Protein AF-A0A965P542-F1 (afdb_monomer)

pLDDT: mean 70.01, std 8.29, range [46.19, 81.19]

Foldseek 3Di:
DDPVVVVVVVVVCVVPQDPVLVVLLVLLLVLLLVQLVVLVPDPDQLVVSLVRSLVVSCVVSDPDDPSSSVSNNVSNVVCCVVPPVVVPD

Solvent-accessible surface area (backbone atoms only — not comparable to full-atom values): 5096 Å² total; per-residue (Å²): 131,56,73,66,56,53,52,51,51,52,54,51,48,61,74,72,33,54,78,68,52,45,51,50,38,53,52,35,37,56,47,32,54,54,36,48,54,62,37,66,77,44,100,58,57,70,67,57,34,51,51,52,36,50,54,52,49,45,64,75,72,43,93,54,63,75,68,53,51,53,42,44,52,50,25,44,54,49,48,40,71,72,66,58,69,71,74,89,115

Radius of gyration: 13.17 Å; Cα contacts (8 Å, |Δi|>4): 64; chains: 1; bounding box: 29×29×34 Å

Secondary structure (DSSP, 8-state):
--HHHHHHHHHHHHHHS-HHHHHHHHHHHHHHHHHHHHHHTS---HHHHHHHHHHHHHHHH-S--HHHHHHHHHHHHHHHHHTTTTS--

Mean predicted aligned error: 10.32 Å

Sequence (89 aa):
MTIFQRFLFWLWAKLFLGRLNSQILERALKLAKTHNADAGELDYDARTKHLISYAKIRKDLGEPETLTGAIIHLAVAVSYLEGNGRKDD

Structure (mmCIF, N/CA/C/O backbone):
data_AF-A0A965P542-F1
#
_entry.id   AF-A0A965P542-F1
#
loop_
_atom_site.group_PDB
_atom_site.id
_atom_site.type_symbol
_atom_site.label_atom_id
_atom_site.label_alt_id
_atom_site.label_comp_id
_atom_site.label_asym_id
_atom_site.label_entity_id
_atom_site.label_seq_id
_atom_site.pdbx_PDB_ins_code
_atom_site.Cartn_x
_atom_site.Cartn_y
_atom_site.Cartn_z
_atom_site.occupancy
_atom_site.B_iso_or_equiv
_atom_site.auth_seq_id
_atom_site.auth_comp_id
_atom_site.auth_asym_id
_atom_site.auth_atom_id
_atom_site.pdbx_PDB_model_num
ATOM 1 N N . MET A 1 1 ? -4.724 9.098 -12.763 1.00 57.94 1 MET A N 1
ATOM 2 C CA . MET A 1 1 ? -5.755 9.705 -11.890 1.00 57.94 1 MET A CA 1
ATOM 3 C C . MET A 1 1 ? -5.489 11.199 -11.797 1.00 57.94 1 MET A C 1
ATOM 5 O O . MET A 1 1 ? -4.331 11.565 -11.627 1.00 57.94 1 MET A O 1
ATOM 9 N N . THR A 1 2 ? -6.498 12.055 -11.964 1.00 75.69 2 THR A N 1
ATOM 10 C CA . THR A 1 2 ? -6.303 13.512 -11.846 1.00 75.69 2 THR A CA 1
ATOM 11 C C . THR A 1 2 ? -6.128 13.921 -10.376 1.00 75.69 2 THR A C 1
ATOM 13 O O . THR A 1 2 ? -6.521 13.188 -9.465 1.00 75.69 2 THR A O 1
ATOM 16 N N . ILE A 1 3 ? -5.532 15.093 -10.121 1.00 77.44 3 ILE A N 1
ATOM 17 C CA . ILE A 1 3 ? -5.323 15.629 -8.758 1.00 77.44 3 ILE A CA 1
ATOM 18 C C . ILE A 1 3 ? -6.646 15.729 -7.987 1.00 77.44 3 ILE A C 1
ATOM 20 O O . ILE A 1 3 ? -6.720 15.355 -6.818 1.00 77.44 3 ILE A O 1
ATOM 24 N N . PHE A 1 4 ? -7.707 16.160 -8.668 1.00 70.75 4 PHE A N 1
ATOM 25 C CA . PHE A 1 4 ? -9.045 16.259 -8.096 1.00 70.75 4 PHE A CA 1
ATOM 26 C C . PHE A 1 4 ? -9.593 14.892 -7.654 1.00 70.75 4 PHE A C 1
ATOM 28 O O . PHE A 1 4 ? -10.091 14.752 -6.539 1.00 70.75 4 PHE A O 1
ATOM 35 N N . GLN A 1 5 ? -9.428 13.858 -8.485 1.00 70.81 5 GLN A N 1
ATOM 36 C CA . GLN A 1 5 ? -9.860 12.494 -8.163 1.00 70.81 5 GLN A CA 1
ATOM 37 C C . GLN A 1 5 ? -9.090 11.902 -6.976 1.00 70.81 5 GLN A C 1
ATOM 39 O O . GLN A 1 5 ? -9.697 11.256 -6.126 1.00 70.81 5 GLN A O 1
ATOM 44 N N . ARG A 1 6 ? -7.777 12.165 -6.872 1.00 71.12 6 ARG A N 1
ATOM 45 C CA . ARG A 1 6 ? -6.976 11.804 -5.687 1.00 71.12 6 ARG A CA 1
ATOM 46 C C . ARG A 1 6 ? -7.533 12.450 -4.429 1.00 71.12 6 ARG A C 1
ATOM 48 O O . ARG A 1 6 ? -7.750 11.757 -3.441 1.00 71.12 6 ARG A O 1
ATOM 55 N N . PHE A 1 7 ? -7.777 13.755 -4.467 1.00 74.06 7 PHE A N 1
ATOM 56 C CA . PHE A 1 7 ? -8.268 14.480 -3.302 1.00 74.06 7 PHE A CA 1
ATOM 57 C C . PHE A 1 7 ? -9.622 13.943 -2.830 1.00 74.06 7 PHE A C 1
ATOM 59 O O . PHE A 1 7 ? -9.801 13.663 -1.646 1.00 74.06 7 PHE A O 1
ATOM 66 N N . LEU A 1 8 ? -10.547 13.732 -3.769 1.00 73.94 8 LEU A N 1
ATOM 67 C CA . LEU A 1 8 ? -11.877 13.220 -3.469 1.00 73.94 8 LEU A CA 1
ATOM 68 C C . LEU A 1 8 ? -11.800 11.802 -2.888 1.00 73.94 8 LEU A C 1
ATOM 70 O O . LEU A 1 8 ? -12.367 11.547 -1.831 1.00 73.94 8 LEU A O 1
ATOM 74 N N . PHE A 1 9 ? -11.031 10.908 -3.511 1.00 74.75 9 PHE A N 1
ATOM 75 C CA . PHE A 1 9 ? -10.824 9.548 -3.015 1.00 74.75 9 PHE A CA 1
ATOM 76 C C . PHE A 1 9 ? -10.319 9.528 -1.567 1.00 74.75 9 PHE A C 1
ATOM 78 O O . PHE A 1 9 ? -10.879 8.828 -0.727 1.00 74.75 9 PHE A O 1
ATOM 85 N N . TRP A 1 10 ? -9.308 10.339 -1.251 1.00 71.31 10 TRP A N 1
ATOM 86 C CA . TRP A 1 10 ? -8.745 10.416 0.096 1.00 71.31 10 TRP A CA 1
ATOM 87 C C . TRP A 1 10 ? -9.701 11.031 1.120 1.00 71.31 10 TRP A C 1
ATOM 89 O O . TRP A 1 10 ? -9.736 10.583 2.266 1.00 71.31 10 TRP A O 1
ATOM 99 N N . LEU A 1 11 ? -10.502 12.018 0.713 1.00 70.62 11 LEU A N 1
ATOM 100 C CA . LEU A 1 11 ? -11.530 12.617 1.559 1.00 70.62 11 LEU A CA 1
ATOM 101 C C . LEU A 1 11 ? -12.610 11.588 1.928 1.00 70.62 11 LEU A C 1
ATOM 103 O O . LEU A 1 11 ? -12.933 11.432 3.104 1.00 70.62 11 LEU A O 1
ATOM 107 N N . TRP A 1 12 ? -13.107 10.834 0.943 1.00 68.44 12 TRP A N 1
ATOM 108 C CA . TRP A 1 12 ? -14.076 9.757 1.166 1.00 68.44 12 TRP A CA 1
ATOM 109 C C . TRP A 1 12 ? -13.477 8.599 1.965 1.00 68.44 12 TRP A C 1
ATOM 111 O O . TRP A 1 12 ? -14.104 8.126 2.910 1.00 68.44 12 TRP A O 1
ATOM 121 N N . ALA A 1 13 ? -12.241 8.189 1.670 1.00 67.25 13 ALA A N 1
ATOM 122 C CA . ALA A 1 13 ? -11.552 7.150 2.429 1.00 67.25 13 ALA A CA 1
ATOM 123 C C . ALA A 1 13 ? -11.452 7.529 3.915 1.00 67.25 13 ALA A C 1
ATOM 125 O O . ALA A 1 13 ? -11.745 6.712 4.780 1.00 67.25 13 ALA A O 1
ATOM 126 N N . LYS A 1 14 ? -11.129 8.788 4.223 1.00 67.06 14 LYS A N 1
ATOM 127 C CA . LYS A 1 14 ? -11.007 9.279 5.602 1.00 67.06 14 LYS A CA 1
ATOM 128 C C . LYS A 1 14 ? -12.349 9.382 6.339 1.00 67.06 14 LYS A C 1
ATOM 130 O O . LYS A 1 14 ? -12.370 9.257 7.559 1.00 67.06 14 LYS A O 1
ATOM 135 N N . LEU A 1 15 ? -13.450 9.612 5.620 1.00 66.38 15 LEU A N 1
ATOM 136 C CA . LEU A 1 15 ? -14.803 9.675 6.190 1.00 66.38 15 LEU A CA 1
ATOM 137 C C . LEU A 1 15 ? -15.409 8.286 6.438 1.00 66.38 15 LEU A C 1
ATOM 139 O O . LEU A 1 15 ? -16.148 8.113 7.402 1.00 66.38 15 LEU A O 1
ATOM 143 N N . PHE A 1 16 ? -15.091 7.301 5.593 1.00 65.12 16 PHE A N 1
ATOM 144 C CA . PHE A 1 16 ? -15.673 5.953 5.662 1.00 65.12 16 PHE A CA 1
ATOM 145 C C . PHE A 1 16 ? -14.798 4.939 6.406 1.00 65.12 16 PHE A C 1
ATOM 147 O O . PHE A 1 16 ? -15.305 3.942 6.921 1.00 65.12 16 PHE A O 1
ATOM 154 N N . LEU A 1 17 ? -13.489 5.179 6.513 1.00 62.97 17 LEU A N 1
ATOM 155 C CA . LEU A 1 17 ? -12.591 4.331 7.291 1.00 62.97 17 LEU A CA 1
ATOM 156 C C . LEU A 1 17 ? -12.521 4.845 8.729 1.00 62.97 17 LEU A C 1
ATOM 158 O O . LEU A 1 17 ? -11.854 5.838 9.019 1.00 62.97 17 LEU A O 1
ATOM 162 N N . GLY A 1 18 ? -13.140 4.113 9.658 1.00 65.69 18 GLY A N 1
ATOM 163 C CA . GLY A 1 18 ? -12.912 4.309 11.091 1.00 65.69 18 GLY A CA 1
ATOM 164 C C . GLY A 1 18 ? -11.415 4.297 11.451 1.00 65.69 18 GLY A C 1
ATOM 165 O O . GLY A 1 18 ? -10.570 3.811 10.696 1.00 65.69 18 GLY A O 1
ATOM 166 N N . ARG A 1 19 ? -11.059 4.824 12.628 1.00 64.25 19 ARG A N 1
ATOM 167 C CA . ARG A 1 19 ? -9.660 5.076 13.044 1.00 64.25 19 ARG A CA 1
ATOM 168 C C . ARG A 1 19 ? -8.732 3.853 12.939 1.00 64.25 19 ARG A C 1
ATOM 170 O O . ARG A 1 19 ? -7.536 4.016 12.704 1.00 64.25 19 ARG A O 1
ATOM 177 N N . LEU A 1 20 ? -9.271 2.646 13.106 1.00 63.16 20 LEU A N 1
ATOM 178 C CA . LEU A 1 20 ? -8.538 1.380 13.000 1.00 63.16 20 LEU A CA 1
ATOM 179 C C . LEU A 1 20 ? -8.269 1.010 11.527 1.00 63.16 20 LEU A C 1
ATOM 181 O O . LEU A 1 20 ? -7.134 0.732 11.151 1.00 63.16 20 LEU A O 1
ATOM 185 N N . ASN A 1 21 ?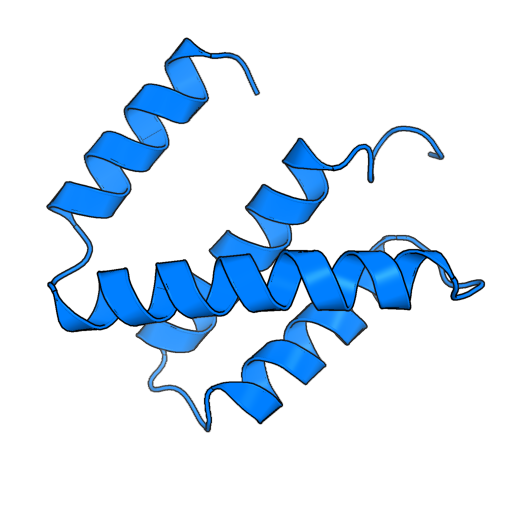 -9.273 1.165 10.665 1.00 65.62 21 ASN A N 1
ATOM 186 C CA . ASN A 1 21 ? -9.177 0.925 9.224 1.00 65.62 21 ASN A CA 1
ATOM 187 C C . ASN A 1 21 ? -8.272 1.942 8.510 1.00 65.62 21 ASN A C 1
ATOM 189 O O . ASN A 1 21 ? -7.548 1.587 7.584 1.00 65.62 21 ASN A O 1
ATOM 193 N N . SER A 1 22 ? -8.257 3.196 8.972 1.00 67.62 22 SER A N 1
ATOM 194 C CA . SER A 1 22 ? -7.344 4.225 8.457 1.00 67.62 22 SER A CA 1
ATOM 195 C C . SER A 1 22 ? -5.872 3.896 8.747 1.00 67.62 22 SER A C 1
ATOM 197 O O . SER A 1 22 ? -5.019 4.070 7.881 1.00 67.62 22 SER A O 1
ATOM 199 N N . GLN A 1 23 ? -5.564 3.366 9.938 1.00 71.56 23 GLN A N 1
ATOM 200 C CA . GLN A 1 23 ? -4.202 2.937 10.290 1.00 71.56 23 GLN A CA 1
ATOM 201 C C . GLN A 1 23 ? -3.756 1.717 9.480 1.00 71.56 23 GLN A C 1
ATOM 203 O O . GLN A 1 23 ? -2.606 1.645 9.045 1.00 71.56 23 GLN A O 1
ATOM 208 N N . ILE A 1 24 ? -4.673 0.773 9.254 1.00 72.62 24 ILE A N 1
ATOM 209 C CA . ILE A 1 24 ? -4.441 -0.387 8.392 1.00 72.62 24 ILE A CA 1
ATOM 210 C C . ILE A 1 24 ? -4.163 0.066 6.956 1.00 72.62 24 ILE A C 1
ATOM 212 O O . ILE A 1 24 ? -3.186 -0.388 6.369 1.00 72.62 24 ILE A O 1
ATOM 216 N N . LEU A 1 25 ? -4.954 0.999 6.411 1.00 72.69 25 LEU A N 1
ATOM 217 C CA . LEU A 1 25 ? -4.733 1.550 5.072 1.00 72.69 25 LEU A CA 1
ATOM 218 C C . LEU A 1 25 ? -3.363 2.230 4.957 1.00 72.69 25 LEU A C 1
ATOM 220 O O . LEU A 1 25 ? -2.640 1.995 3.992 1.00 72.69 25 LEU A O 1
ATOM 224 N N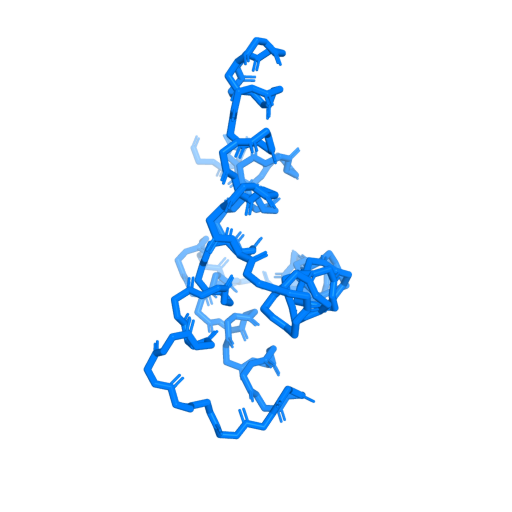 . GLU A 1 26 ? -2.976 3.045 5.941 1.00 76.25 26 GLU A N 1
ATOM 225 C CA . GLU A 1 26 ? -1.679 3.728 5.920 1.00 76.25 26 GLU A CA 1
ATOM 226 C C . GLU A 1 26 ? -0.507 2.734 5.970 1.00 76.25 26 GLU A C 1
ATOM 228 O O . GLU A 1 26 ? 0.457 2.867 5.209 1.00 76.25 26 GLU A O 1
ATOM 233 N N . ARG A 1 27 ? -0.593 1.706 6.827 1.00 76.50 27 ARG A N 1
ATOM 234 C CA . ARG A 1 27 ? 0.410 0.633 6.886 1.00 76.50 27 ARG A CA 1
ATOM 235 C C . ARG A 1 27 ? 0.461 -0.162 5.584 1.00 76.50 27 ARG A C 1
ATOM 237 O O . ARG A 1 27 ? 1.552 -0.381 5.063 1.00 76.50 27 ARG A O 1
ATOM 244 N N . ALA A 1 28 ? -0.694 -0.533 5.035 1.00 76.12 28 ALA A N 1
ATOM 245 C CA . ALA A 1 28 ? -0.794 -1.257 3.772 1.00 76.12 28 ALA A CA 1
ATOM 246 C C . ALA A 1 28 ? -0.181 -0.464 2.612 1.00 76.12 28 ALA A C 1
ATOM 248 O O . ALA A 1 28 ? 0.525 -1.041 1.796 1.00 76.12 28 ALA A O 1
ATOM 249 N N . LEU A 1 29 ? -0.375 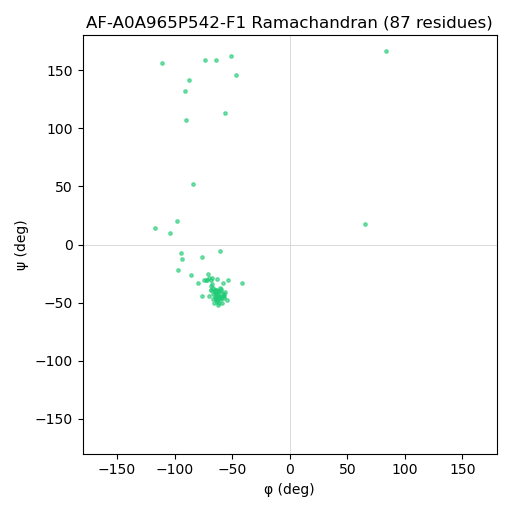0.856 2.559 1.00 76.75 29 LEU A N 1
ATOM 250 C CA . LEU A 1 29 ? 0.222 1.713 1.529 1.00 76.75 29 LEU A CA 1
ATOM 251 C C . LEU A 1 29 ? 1.740 1.848 1.655 1.00 76.75 29 LEU A C 1
ATOM 253 O O . LEU A 1 29 ? 2.433 1.864 0.638 1.00 76.75 29 LEU A O 1
ATOM 257 N N . LYS A 1 30 ? 2.271 1.944 2.881 1.00 81.19 30 LYS A N 1
ATOM 258 C CA . LYS A 1 30 ? 3.727 1.939 3.104 1.00 81.19 30 LYS A CA 1
ATOM 259 C C . LYS A 1 30 ? 4.338 0.615 2.646 1.00 81.19 30 LYS A C 1
ATOM 261 O O . LYS A 1 30 ? 5.298 0.636 1.886 1.00 81.19 30 LYS A O 1
ATOM 266 N N . LEU A 1 31 ? 3.733 -0.508 3.034 1.00 78.75 31 LEU A N 1
ATOM 267 C CA . LEU A 1 31 ? 4.168 -1.840 2.612 1.00 78.75 31 LEU A CA 1
ATOM 268 C C . LEU A 1 31 ? 4.022 -2.041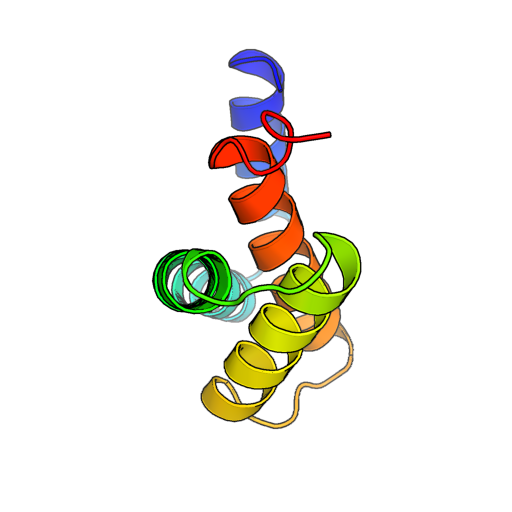 1.099 1.00 78.75 31 LEU A C 1
ATOM 270 O O . LEU A 1 31 ? 4.925 -2.581 0.474 1.00 78.75 31 LEU A O 1
ATOM 274 N N . ALA A 1 32 ? 2.935 -1.562 0.489 1.00 76.12 32 ALA A N 1
ATOM 275 C CA . ALA A 1 32 ? 2.721 -1.658 -0.954 1.00 76.12 32 ALA A CA 1
ATOM 276 C C . ALA A 1 32 ? 3.806 -0.941 -1.757 1.00 76.12 32 ALA A C 1
ATOM 278 O O . ALA A 1 32 ? 4.226 -1.459 -2.784 1.00 76.12 32 ALA A O 1
ATOM 279 N N . LYS A 1 33 ? 4.303 0.210 -1.287 1.00 76.69 33 LYS A N 1
ATOM 280 C CA . LYS A 1 33 ? 5.426 0.898 -1.939 1.00 76.69 33 LYS A CA 1
ATOM 281 C C . LYS A 1 33 ? 6.708 0.071 -1.903 1.00 76.69 33 LYS A C 1
ATOM 283 O O . LYS A 1 33 ? 7.358 -0.047 -2.935 1.00 76.69 33 LYS A O 1
ATOM 288 N N . THR A 1 34 ? 7.043 -0.506 -0.750 1.00 79.06 34 THR A N 1
ATOM 289 C CA . THR A 1 34 ? 8.219 -1.377 -0.606 1.00 79.06 34 THR A CA 1
ATOM 290 C C . THR A 1 34 ? 8.084 -2.618 -1.484 1.00 79.06 34 THR A C 1
ATOM 292 O O . THR A 1 34 ? 8.935 -2.879 -2.322 1.00 79.06 34 THR A O 1
ATOM 295 N N . HIS A 1 35 ? 6.961 -3.331 -1.378 1.00 76.00 35 HIS A N 1
ATOM 296 C CA . HIS A 1 35 ? 6.751 -4.579 -2.112 1.00 76.00 35 HIS A CA 1
ATOM 297 C C . HIS A 1 35 ? 6.611 -4.378 -3.621 1.00 76.00 35 HIS A C 1
ATOM 299 O O . HIS A 1 35 ? 7.019 -5.253 -4.374 1.00 76.00 35 HIS A O 1
ATOM 305 N N . ASN A 1 36 ? 6.081 -3.241 -4.084 1.00 70.62 36 ASN A N 1
ATOM 306 C CA . ASN A 1 36 ? 6.050 -2.919 -5.512 1.00 70.62 36 ASN A CA 1
ATOM 307 C C . ASN A 1 36 ? 7.435 -2.572 -6.069 1.00 70.62 36 ASN A C 1
ATOM 309 O O . ASN A 1 36 ? 7.677 -2.853 -7.239 1.00 70.62 36 ASN A O 1
ATOM 313 N N . ALA A 1 37 ? 8.331 -1.993 -5.262 1.00 75.25 37 ALA A N 1
ATOM 314 C CA . ALA A 1 37 ? 9.725 -1.816 -5.660 1.00 75.25 37 ALA A CA 1
ATOM 315 C C . ALA A 1 37 ? 10.407 -3.184 -5.816 1.00 75.25 37 ALA A C 1
ATOM 317 O O . ALA A 1 37 ? 10.913 -3.477 -6.895 1.00 75.25 37 ALA A O 1
ATOM 318 N N . ASP A 1 38 ? 10.279 -4.063 -4.813 1.00 74.31 38 ASP A N 1
ATOM 319 C CA . ASP A 1 38 ? 10.802 -5.436 -4.872 1.00 74.31 38 ASP A CA 1
ATOM 320 C C . ASP A 1 38 ? 10.216 -6.231 -6.052 1.00 74.31 38 ASP A C 1
ATOM 322 O O . ASP A 1 38 ? 10.911 -6.982 -6.727 1.00 74.31 38 ASP A O 1
ATOM 326 N N . ALA A 1 39 ? 8.908 -6.103 -6.298 1.00 70.81 39 ALA A N 1
ATOM 327 C CA . ALA A 1 39 ? 8.239 -6.805 -7.387 1.00 70.81 39 ALA A CA 1
ATOM 328 C C . ALA A 1 39 ? 8.627 -6.246 -8.761 1.00 70.81 39 ALA A C 1
ATOM 330 O O . ALA A 1 39 ? 8.562 -6.982 -9.741 1.00 70.81 39 ALA A O 1
ATOM 331 N N . GLY A 1 40 ? 9.034 -4.976 -8.847 1.00 70.88 40 GLY A N 1
ATOM 332 C CA . GLY A 1 40 ? 9.561 -4.365 -10.066 1.00 70.88 40 GLY A CA 1
ATOM 333 C C . GLY A 1 40 ? 10.857 -5.019 -10.550 1.00 70.88 40 GLY A C 1
ATOM 334 O O . GLY A 1 40 ? 11.071 -5.093 -11.756 1.00 70.88 40 GLY A O 1
ATOM 335 N N . GLU A 1 41 ? 11.659 -5.563 -9.633 1.00 73.69 41 GLU A N 1
ATOM 336 C CA . GLU A 1 41 ? 12.901 -6.291 -9.934 1.00 73.69 41 GLU A CA 1
ATOM 337 C C . GLU A 1 41 ? 12.660 -7.718 -10.457 1.00 73.69 41 GLU A C 1
ATOM 339 O O . GLU A 1 41 ? 13.584 -8.375 -10.934 1.00 73.69 41 GLU A O 1
ATOM 344 N N . LEU A 1 42 ? 11.421 -8.216 -10.378 1.00 74.44 42 LEU A N 1
ATOM 345 C CA . LEU A 1 42 ? 11.061 -9.548 -10.855 1.00 74.44 42 LEU A CA 1
ATOM 346 C C . LEU A 1 42 ? 10.690 -9.522 -12.341 1.00 74.44 42 LEU A C 1
ATOM 348 O O . LEU A 1 42 ? 9.958 -8.642 -12.796 1.00 74.44 42 LEU A O 1
ATOM 352 N N . ASP A 1 43 ? 11.092 -10.551 -13.083 1.00 80.81 43 ASP A N 1
ATOM 353 C CA . ASP A 1 43 ? 10.734 -10.727 -14.499 1.00 80.81 43 ASP A CA 1
ATOM 354 C C . ASP A 1 43 ? 9.361 -11.408 -14.664 1.00 80.81 43 ASP A C 1
ATOM 356 O O . ASP A 1 43 ? 9.202 -12.450 -15.295 1.00 80.81 43 ASP A O 1
ATOM 360 N N . TYR A 1 44 ? 8.354 -10.850 -13.990 1.00 78.62 44 TYR A N 1
ATOM 361 C CA . TYR A 1 44 ? 6.961 -11.288 -14.077 1.00 78.62 44 TYR A CA 1
ATOM 362 C C . TYR A 1 44 ? 6.095 -10.246 -14.788 1.00 78.62 44 TYR A C 1
ATOM 364 O O . TYR A 1 44 ? 6.383 -9.046 -14.765 1.00 78.62 44 TYR A O 1
ATOM 372 N N . ASP A 1 45 ? 4.977 -10.692 -15.359 1.00 78.62 45 ASP A N 1
ATOM 373 C CA . ASP A 1 45 ? 3.958 -9.789 -15.886 1.00 78.62 45 ASP A CA 1
ATOM 374 C C . ASP A 1 45 ? 3.319 -8.942 -14.764 1.00 78.62 45 ASP A C 1
ATOM 376 O O . ASP A 1 45 ? 3.337 -9.296 -13.578 1.00 78.62 45 ASP A O 1
ATOM 380 N N . ALA A 1 46 ? 2.722 -7.808 -15.138 1.00 72.38 46 ALA A N 1
ATOM 381 C CA . ALA A 1 46 ? 2.164 -6.841 -14.193 1.00 72.38 46 ALA A CA 1
ATOM 382 C C . ALA A 1 46 ? 1.092 -7.435 -13.257 1.00 72.38 46 ALA A C 1
ATOM 384 O O . ALA A 1 46 ? 0.997 -7.047 -12.087 1.00 72.38 46 ALA A O 1
ATOM 385 N N . ARG A 1 47 ? 0.303 -8.408 -13.731 1.00 75.56 47 ARG A N 1
ATOM 386 C CA . ARG A 1 47 ? -0.743 -9.058 -12.930 1.00 75.56 47 ARG A CA 1
ATOM 387 C C . ARG A 1 47 ? -0.125 -9.937 -11.855 1.00 75.56 47 ARG A C 1
ATOM 389 O O . ARG A 1 47 ? -0.553 -9.893 -10.701 1.00 75.56 47 ARG A O 1
ATOM 396 N N . THR A 1 48 ? 0.895 -10.705 -12.221 1.00 77.75 48 THR A N 1
ATOM 397 C CA . THR A 1 48 ? 1.631 -11.559 -11.289 1.00 77.75 48 THR A CA 1
ATOM 398 C C . THR A 1 48 ? 2.361 -10.720 -10.238 1.00 77.75 48 THR A C 1
ATOM 400 O O . THR A 1 48 ? 2.258 -11.017 -9.046 1.00 77.75 48 THR A O 1
ATOM 403 N N . LYS A 1 49 ? 2.983 -9.598 -10.630 1.00 76.12 49 LYS A N 1
ATOM 404 C CA . LYS A 1 49 ? 3.590 -8.628 -9.695 1.00 76.12 49 LYS A CA 1
ATOM 405 C C . LYS A 1 49 ? 2.578 -8.088 -8.677 1.00 76.12 49 LYS A C 1
ATOM 407 O O . LYS A 1 49 ? 2.844 -8.106 -7.476 1.00 76.12 49 LYS A O 1
ATOM 412 N N . HIS A 1 50 ? 1.386 -7.694 -9.131 1.00 74.69 50 HIS A N 1
ATOM 413 C CA . HIS A 1 50 ? 0.303 -7.237 -8.253 1.00 74.69 50 HIS A CA 1
ATOM 414 C C . HIS A 1 50 ? -0.125 -8.313 -7.238 1.00 74.69 50 HIS A C 1
ATOM 416 O O . HIS A 1 50 ? -0.288 -8.023 -6.050 1.00 74.69 50 HIS A O 1
ATOM 422 N N . LEU A 1 51 ? -0.293 -9.564 -7.686 1.00 77.44 51 LEU A N 1
ATOM 423 C CA . LEU A 1 51 ? -0.679 -10.682 -6.817 1.00 77.44 51 LEU A CA 1
ATOM 424 C C . LEU A 1 51 ? 0.392 -10.999 -5.765 1.00 77.44 51 LEU A C 1
ATOM 426 O O . LEU A 1 51 ? 0.049 -11.256 -4.609 1.00 77.44 51 LEU A O 1
ATOM 430 N N . ILE A 1 52 ? 1.674 -10.931 -6.138 1.00 78.56 52 ILE A N 1
ATOM 431 C CA . ILE A 1 52 ? 2.801 -11.129 -5.216 1.00 78.56 52 ILE A CA 1
ATOM 432 C C . ILE A 1 52 ? 2.808 -10.036 -4.141 1.00 78.56 52 ILE A C 1
ATOM 434 O O . ILE A 1 52 ? 2.845 -10.358 -2.951 1.00 78.56 52 ILE A O 1
ATOM 438 N N . SER A 1 53 ? 2.709 -8.761 -4.531 1.00 76.38 53 SER A N 1
ATOM 439 C CA . SER A 1 53 ? 2.641 -7.642 -3.582 1.00 76.38 53 SER A CA 1
ATOM 440 C C . SER A 1 53 ? 1.451 -7.776 -2.628 1.00 76.38 53 SER A C 1
ATOM 442 O O . SER A 1 53 ? 1.606 -7.621 -1.417 1.00 76.38 53 SER A O 1
ATOM 444 N N . TYR A 1 54 ? 0.272 -8.136 -3.144 1.00 78.25 54 TYR A N 1
ATOM 445 C CA . TYR A 1 54 ? -0.920 -8.376 -2.329 1.00 78.25 54 TYR A CA 1
ATOM 446 C C . TYR A 1 54 ? -0.710 -9.492 -1.295 1.00 78.25 54 TYR A C 1
ATOM 448 O O . TYR A 1 54 ? -1.028 -9.318 -0.116 1.00 78.25 54 TYR A O 1
ATOM 456 N N . ALA A 1 55 ? -0.145 -10.628 -1.715 1.00 77.44 55 ALA A N 1
ATOM 457 C CA . ALA A 1 55 ? 0.100 -11.766 -0.836 1.00 77.44 55 ALA A CA 1
ATOM 458 C C . ALA A 1 55 ? 1.099 -11.432 0.285 1.00 77.44 55 ALA A C 1
ATOM 460 O O . ALA A 1 55 ? 0.870 -11.811 1.437 1.00 77.44 55 ALA A O 1
ATOM 461 N N . LYS A 1 56 ? 2.167 -10.682 -0.024 1.00 78.81 56 LYS A N 1
ATOM 462 C CA . LYS A 1 56 ? 3.146 -10.227 0.976 1.00 78.81 56 LYS A CA 1
ATOM 463 C C . LYS A 1 56 ? 2.510 -9.291 2.007 1.00 78.81 56 LYS A C 1
ATOM 465 O O . LYS A 1 56 ? 2.629 -9.538 3.202 1.00 78.81 56 LYS A O 1
ATOM 470 N N . ILE A 1 57 ? 1.742 -8.291 1.569 1.00 77.69 57 ILE A N 1
ATOM 471 C CA . ILE A 1 57 ? 1.072 -7.353 2.487 1.00 77.69 57 ILE A CA 1
ATOM 472 C C . ILE A 1 57 ? 0.048 -8.072 3.372 1.00 77.69 57 ILE A C 1
ATOM 474 O O . ILE A 1 57 ? -0.049 -7.777 4.562 1.00 77.69 57 ILE A O 1
ATOM 478 N N . ARG A 1 58 ? -0.699 -9.040 2.822 1.00 74.75 58 ARG A N 1
ATOM 479 C CA . ARG A 1 58 ? -1.6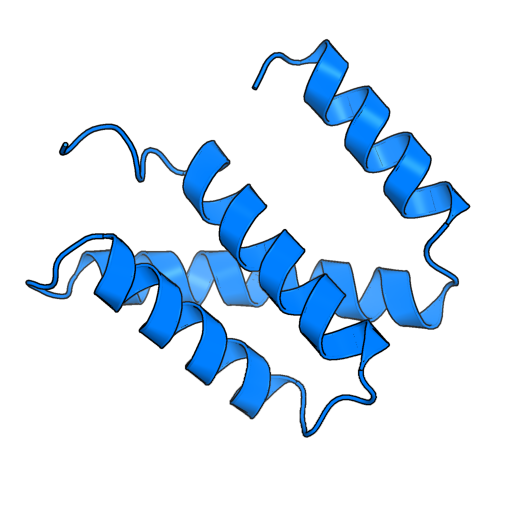25 -9.868 3.612 1.00 74.75 58 ARG A CA 1
ATOM 480 C C . ARG A 1 58 ? -0.886 -10.669 4.686 1.00 74.75 58 ARG A C 1
ATOM 482 O O . ARG A 1 58 ? -1.373 -10.758 5.808 1.00 74.75 58 ARG A O 1
ATOM 489 N N . LYS A 1 59 ? 0.283 -11.230 4.364 1.00 76.56 59 LYS A N 1
ATOM 490 C CA . LYS A 1 59 ? 1.121 -11.937 5.341 1.00 76.56 59 LYS A CA 1
ATOM 491 C C . LYS A 1 59 ? 1.618 -10.995 6.445 1.00 76.56 59 LYS A C 1
ATOM 493 O O . LYS A 1 59 ? 1.577 -11.372 7.611 1.00 76.56 59 LYS A O 1
ATOM 498 N N . ASP A 1 60 ? 2.032 -9.781 6.086 1.00 74.38 60 ASP A N 1
ATOM 499 C CA . ASP A 1 60 ? 2.605 -8.798 7.018 1.00 74.38 60 ASP A CA 1
ATOM 500 C C . ASP A 1 60 ? 1.563 -8.164 7.957 1.00 74.38 60 ASP A C 1
ATOM 502 O O . ASP A 1 60 ? 1.884 -7.794 9.086 1.00 74.38 60 ASP A O 1
ATOM 506 N N . LEU A 1 61 ? 0.312 -8.021 7.505 1.00 71.88 61 LEU A N 1
ATOM 507 C CA . LEU A 1 61 ? -0.772 -7.406 8.282 1.00 71.88 61 LEU A CA 1
ATOM 508 C 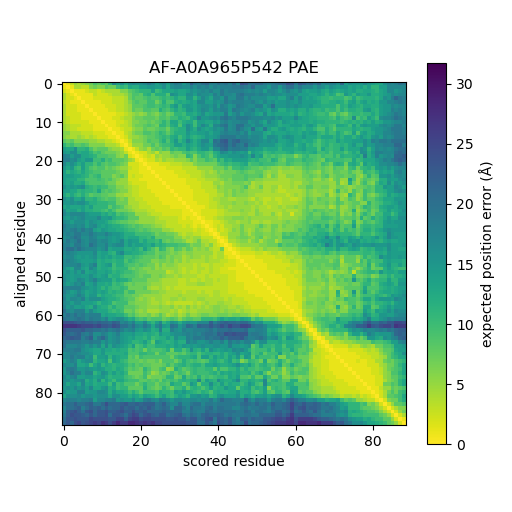C . LEU A 1 61 ? -1.637 -8.411 9.064 1.00 71.88 61 LEU A C 1
ATOM 510 O O . LEU A 1 61 ? -2.453 -7.983 9.880 1.00 71.88 61 LEU A O 1
ATOM 514 N N . GLY A 1 62 ? -1.430 -9.717 8.865 1.00 64.75 62 GLY A N 1
ATOM 515 C CA . GLY A 1 62 ? -2.203 -10.788 9.501 1.00 64.75 62 GLY A CA 1
ATOM 516 C C . GLY A 1 62 ? -3.515 -11.117 8.776 1.00 64.75 62 GLY A C 1
ATOM 517 O O . GLY A 1 62 ? -3.954 -10.383 7.891 1.00 64.75 62 GLY A O 1
ATOM 518 N N . GLU A 1 63 ? -4.126 -12.254 9.137 1.00 58.91 63 GLU A N 1
ATOM 519 C CA . GLU A 1 63 ? -5.418 -12.716 8.599 1.00 58.91 63 GLU A CA 1
ATOM 520 C C . GLU A 1 63 ? -6.496 -11.644 8.816 1.00 58.91 63 GLU A C 1
ATOM 522 O O . GLU A 1 63 ? -6.860 -11.352 9.957 1.00 58.91 63 GLU A O 1
ATOM 527 N N . PRO A 1 64 ? -7.007 -11.032 7.740 1.00 54.06 64 PRO A N 1
ATOM 528 C CA . PRO A 1 64 ? -7.967 -9.970 7.878 1.00 54.06 64 PRO A CA 1
ATOM 529 C C . PRO A 1 64 ? -9.391 -10.508 7.866 1.00 54.06 64 PRO A C 1
ATOM 531 O O . PRO A 1 64 ? -9.783 -11.201 6.927 1.00 54.06 64 PRO A O 1
ATOM 534 N N . GLU A 1 65 ? -10.211 -10.075 8.825 1.00 59.66 65 GLU A N 1
ATOM 535 C CA . GLU A 1 65 ? -11.648 -9.960 8.572 1.00 59.66 65 GLU A CA 1
ATOM 536 C C . GLU A 1 65 ? -11.857 -9.251 7.224 1.00 59.66 65 GLU A C 1
ATOM 538 O O . GLU A 1 65 ? -11.078 -8.372 6.842 1.00 59.66 65 GLU A O 1
ATOM 543 N N . THR A 1 66 ? -12.899 -9.635 6.488 1.00 55.50 66 THR A N 1
ATOM 544 C CA . THR A 1 66 ? -13.173 -9.296 5.078 1.00 55.50 66 THR A CA 1
ATOM 545 C C . THR A 1 66 ? -12.888 -7.833 4.697 1.00 55.50 66 THR A C 1
ATOM 547 O O . THR A 1 66 ? -12.441 -7.549 3.584 1.00 55.50 66 THR A O 1
ATOM 550 N N . LEU A 1 67 ? -13.096 -6.901 5.633 1.00 57.19 67 LEU A N 1
ATOM 551 C CA . LEU A 1 67 ? -12.867 -5.466 5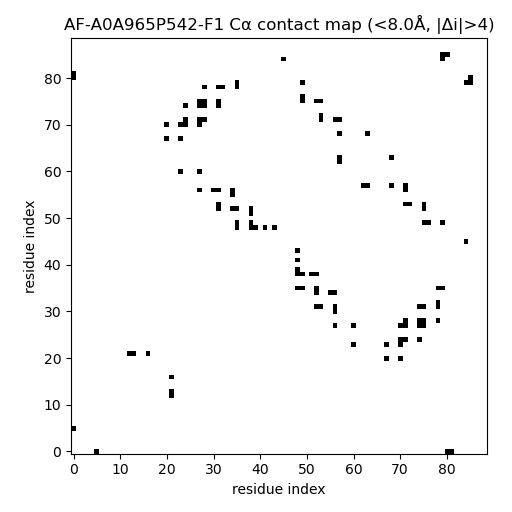.469 1.00 57.19 67 LEU A CA 1
ATOM 552 C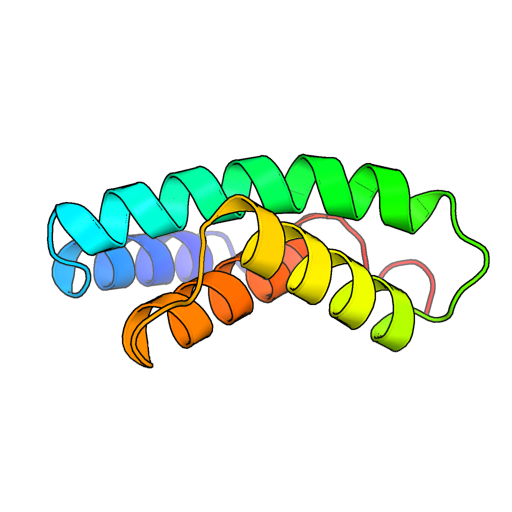 C . LEU A 1 67 ? -11.382 -5.091 5.287 1.00 57.19 67 LEU A C 1
ATOM 554 O O . LEU A 1 67 ? -11.057 -4.226 4.475 1.00 57.19 67 LEU A O 1
ATOM 558 N N . THR A 1 68 ? -10.462 -5.764 5.981 1.00 65.94 68 THR A N 1
ATOM 559 C CA . THR A 1 68 ? -9.023 -5.483 5.878 1.00 65.94 68 THR A CA 1
ATOM 560 C C . THR A 1 68 ? -8.438 -6.021 4.565 1.00 65.94 68 THR A C 1
ATOM 562 O O . THR A 1 68 ? -7.566 -5.380 3.980 1.00 65.94 68 THR A O 1
ATOM 565 N N . GLY A 1 69 ? -8.980 -7.111 4.006 1.00 64.19 69 GLY A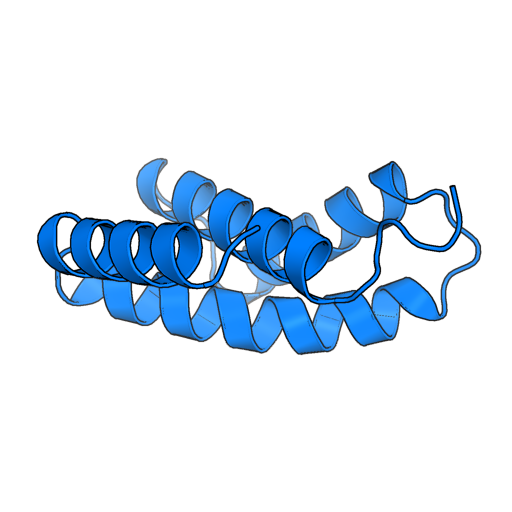 N 1
ATOM 566 C CA . GLY A 1 69 ? -8.603 -7.592 2.668 1.00 64.19 69 GLY A CA 1
ATOM 567 C C . GLY A 1 69 ? -8.946 -6.596 1.550 1.00 64.19 69 GLY A C 1
ATOM 568 O O . GLY A 1 69 ? -8.134 -6.369 0.649 1.00 64.19 69 GLY A O 1
ATOM 569 N N . ALA A 1 70 ? -10.109 -5.939 1.642 1.00 68.75 70 ALA A N 1
ATOM 570 C CA . ALA A 1 70 ? -10.520 -4.890 0.705 1.00 68.75 70 ALA A CA 1
ATOM 571 C C . ALA A 1 70 ? -9.609 -3.651 0.783 1.00 68.75 70 ALA A C 1
ATOM 573 O O . ALA A 1 70 ? -9.235 -3.092 -0.248 1.00 68.75 70 ALA A O 1
ATOM 574 N N . ILE A 1 71 ? -9.197 -3.259 1.994 1.00 70.69 71 ILE A N 1
ATOM 575 C CA . ILE A 1 71 ? -8.261 -2.147 2.226 1.00 70.69 71 ILE A CA 1
ATOM 576 C C . ILE A 1 71 ? -6.887 -2.439 1.609 1.00 70.69 71 ILE A C 1
ATOM 578 O O . ILE A 1 71 ? -6.302 -1.563 0.972 1.00 70.69 71 ILE A O 1
ATOM 582 N N . ILE A 1 72 ? -6.389 -3.672 1.745 1.00 67.81 72 ILE A N 1
ATOM 583 C CA . ILE A 1 72 ? -5.116 -4.090 1.143 1.00 67.81 72 ILE A CA 1
ATOM 584 C C . ILE A 1 72 ? -5.206 -4.058 -0.388 1.00 67.81 72 ILE A C 1
ATOM 586 O O . ILE A 1 72 ? -4.321 -3.499 -1.031 1.00 67.81 72 ILE A O 1
ATOM 590 N N . HIS A 1 73 ? -6.286 -4.583 -0.978 1.00 73.88 73 HIS A N 1
ATOM 591 C CA . HIS A 1 73 ? -6.511 -4.511 -2.428 1.00 73.88 73 HIS A CA 1
ATOM 592 C C . HIS A 1 73 ? -6.506 -3.064 -2.938 1.00 73.88 73 HIS A C 1
ATOM 594 O O . HIS A 1 73 ? -5.856 -2.757 -3.936 1.00 73.88 73 HIS A O 1
ATOM 600 N N . LEU A 1 74 ? -7.183 -2.164 -2.221 1.00 74.19 74 LEU A N 1
ATOM 601 C CA . LEU A 1 74 ? -7.200 -0.735 -2.525 1.00 74.19 74 LEU A CA 1
ATOM 602 C C . LEU A 1 74 ? -5.808 -0.104 -2.439 1.00 74.19 74 LEU A C 1
ATOM 604 O O . LEU A 1 74 ? -5.427 0.644 -3.336 1.00 74.19 74 LEU A O 1
ATOM 608 N N . ALA A 1 75 ? -5.028 -0.425 -1.407 1.00 74.19 75 ALA A N 1
ATOM 609 C CA . ALA A 1 75 ? -3.674 0.097 -1.245 1.00 74.19 75 ALA A CA 1
ATOM 610 C C . ALA A 1 75 ? -2.739 -0.333 -2.388 1.00 74.19 75 ALA A C 1
ATOM 612 O O . ALA A 1 75 ? -2.006 0.496 -2.933 1.00 74.19 75 ALA A O 1
ATOM 613 N N . VAL A 1 76 ? -2.791 -1.610 -2.779 1.00 73.44 76 VAL A N 1
ATOM 614 C CA . VAL A 1 76 ? -1.974 -2.146 -3.879 1.00 73.44 76 VAL A CA 1
ATOM 615 C C . VAL A 1 76 ? -2.389 -1.527 -5.211 1.00 73.44 76 VAL A C 1
ATOM 617 O O . VAL A 1 76 ? -1.529 -1.038 -5.944 1.00 73.44 76 VAL A O 1
ATOM 620 N N . ALA A 1 77 ? -3.693 -1.466 -5.495 1.00 75.50 77 ALA A N 1
ATOM 621 C CA . ALA A 1 77 ? -4.215 -0.885 -6.729 1.00 75.50 77 ALA A CA 1
ATOM 622 C C . ALA A 1 77 ? -3.869 0.607 -6.858 1.00 75.50 77 ALA A C 1
ATOM 624 O O . ALA A 1 77 ? -3.413 1.050 -7.913 1.00 75.50 77 ALA A O 1
ATOM 625 N N . VAL A 1 78 ? -4.024 1.384 -5.779 1.00 74.31 78 VAL A N 1
ATOM 626 C CA . VAL A 1 78 ? -3.622 2.797 -5.752 1.00 74.31 78 VAL A CA 1
ATOM 627 C C . VAL A 1 78 ? -2.120 2.915 -5.990 1.00 74.31 78 VAL A C 1
ATOM 629 O O . VAL A 1 78 ? -1.709 3.635 -6.892 1.00 74.31 78 VAL A O 1
ATOM 632 N N . SER A 1 79 ? -1.285 2.169 -5.263 1.00 71.00 79 SER A N 1
ATOM 633 C CA . SER A 1 79 ? 0.167 2.246 -5.454 1.00 71.00 79 SER A CA 1
ATOM 634 C C . SER A 1 79 ? 0.599 1.884 -6.878 1.00 71.00 79 SER A C 1
ATOM 636 O O . SER A 1 79 ? 1.510 2.522 -7.401 1.00 71.00 79 SER A O 1
ATOM 638 N N . TYR A 1 80 ? -0.039 0.896 -7.503 1.00 68.75 80 TYR A N 1
ATOM 639 C CA . TYR A 1 80 ? 0.236 0.499 -8.883 1.00 68.75 80 TYR A CA 1
ATOM 640 C C . TYR A 1 80 ? -0.104 1.622 -9.879 1.00 68.75 80 TYR A C 1
ATOM 642 O O . TYR A 1 80 ? 0.721 1.990 -10.718 1.00 68.75 80 TYR A O 1
ATOM 650 N N . LEU A 1 81 ? -1.282 2.241 -9.732 1.00 69.31 81 LEU A N 1
ATOM 651 C CA . LEU A 1 81 ? -1.735 3.351 -10.581 1.00 69.31 81 LEU A CA 1
ATOM 652 C C . LEU A 1 81 ? -0.916 4.635 -10.392 1.00 69.31 81 LEU A C 1
ATOM 654 O O . LEU A 1 81 ? -0.831 5.460 -11.304 1.00 69.31 81 LEU A O 1
ATOM 658 N N . GLU A 1 82 ? -0.352 4.839 -9.203 1.00 70.69 82 GLU A N 1
ATOM 659 C CA . GLU A 1 82 ? 0.463 6.008 -8.879 1.00 70.69 82 GLU A CA 1
ATOM 660 C C . GLU A 1 82 ? 1.942 5.850 -9.274 1.00 70.69 82 GLU A C 1
ATOM 662 O O . GLU A 1 82 ? 2.608 6.856 -9.513 1.00 70.69 82 GLU A O 1
ATOM 667 N N . GLY A 1 83 ? 2.452 4.616 -9.348 1.00 56.91 83 GLY A N 1
ATOM 668 C CA . GLY A 1 83 ? 3.879 4.295 -9.447 1.00 56.91 83 GLY A CA 1
ATOM 669 C C . GLY A 1 83 ? 4.436 3.999 -10.844 1.00 56.91 83 GLY A C 1
ATOM 670 O O . GLY A 1 83 ? 5.490 3.388 -10.920 1.00 56.91 83 GLY A O 1
ATOM 671 N N . ASN A 1 84 ? 3.786 4.405 -11.940 1.00 53.16 84 ASN A N 1
ATOM 672 C CA . ASN A 1 84 ? 4.175 4.039 -13.320 1.00 53.16 84 ASN A CA 1
ATOM 673 C C . ASN A 1 84 ? 4.050 2.544 -13.674 1.00 53.16 84 ASN A C 1
ATOM 675 O O . ASN A 1 84 ? 4.564 2.152 -14.714 1.00 53.16 84 ASN A O 1
ATOM 679 N N . GLY A 1 85 ? 3.305 1.724 -12.924 1.00 50.50 85 GLY A N 1
ATOM 680 C CA . GLY A 1 85 ? 3.071 0.317 -13.300 1.00 50.50 85 GLY A CA 1
ATOM 681 C C . GLY A 1 85 ? 2.366 0.116 -14.653 1.00 50.50 85 GLY A C 1
ATOM 682 O O . GLY A 1 85 ? 2.226 -1.019 -15.087 1.00 50.50 85 GLY A O 1
ATOM 683 N N . ARG A 1 86 ? 1.936 1.221 -15.282 1.00 47.19 86 ARG A N 1
ATOM 684 C CA . ARG A 1 86 ? 1.287 1.327 -16.593 1.00 47.19 86 ARG A CA 1
ATOM 685 C C . ARG A 1 86 ? 2.203 1.855 -17.716 1.00 47.19 86 ARG A C 1
ATOM 687 O O . ARG A 1 86 ? 1.696 2.390 -18.702 1.00 47.19 86 ARG A O 1
ATOM 694 N N . LYS A 1 87 ? 3.517 1.972 -17.484 1.00 46.84 87 LYS A N 1
ATOM 695 C CA . LYS A 1 87 ? 4.455 2.529 -18.480 1.00 46.84 87 LYS A CA 1
ATOM 696 C C . LYS A 1 87 ? 5.107 1.466 -19.363 1.00 46.84 87 LYS A C 1
ATOM 698 O O . LYS A 1 87 ? 5.672 1.852 -20.380 1.00 46.84 87 LYS A O 1
ATOM 703 N N . ASP A 1 88 ? 4.979 0.193 -19.000 1.00 48.28 88 ASP A N 1
ATOM 704 C CA . ASP A 1 88 ? 5.686 -0.916 -19.651 1.00 48.28 88 ASP A CA 1
ATOM 705 C C . ASP A 1 88 ? 4.730 -1.927 -20.321 1.00 48.28 88 ASP A C 1
ATOM 707 O O . ASP A 1 88 ? 5.144 -3.025 -20.687 1.00 48.28 88 ASP A O 1
ATOM 711 N N . ASP A 1 89 ? 3.460 -1.552 -20.489 1.00 46.19 89 ASP A N 1
ATOM 712 C CA . ASP A 1 89 ? 2.420 -2.255 -21.249 1.00 46.19 89 ASP A CA 1
ATOM 713 C C . ASP A 1 89 ? 2.031 -1.498 -22.529 1.00 46.19 89 ASP A C 1
ATOM 715 O O . ASP A 1 89 ? 1.837 -0.258 -22.474 1.00 46.19 89 ASP A O 1
#